Protein AF-A0A3B9BZ02-F1 (afdb_monomer)

pLDDT: mean 87.3, std 12.8, range [36.91, 96.56]

Structure (mmCIF, N/CA/C/O backbone):
data_AF-A0A3B9BZ02-F1
#
_entry.id   AF-A0A3B9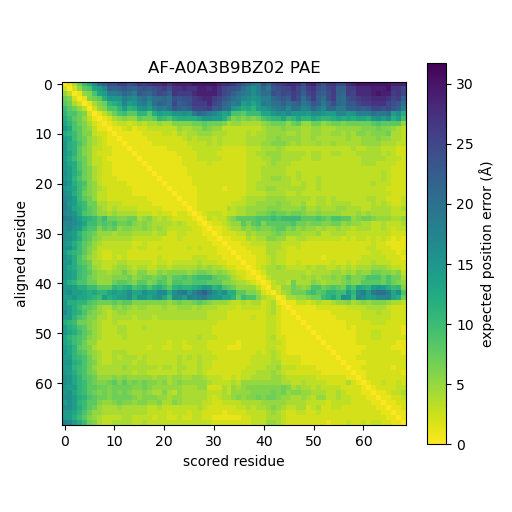BZ02-F1
#
loop_
_atom_site.group_PDB
_atom_site.id
_atom_site.type_symbol
_atom_site.label_atom_id
_atom_site.label_alt_id
_atom_site.label_comp_id
_atom_site.label_asym_id
_atom_site.label_entity_id
_atom_site.label_seq_id
_atom_site.pdbx_PDB_ins_code
_atom_site.Cartn_x
_atom_site.Cartn_y
_atom_site.Cartn_z
_atom_site.occupancy
_atom_site.B_iso_or_equiv
_atom_site.auth_seq_id
_atom_site.auth_comp_id
_atom_site.auth_asym_id
_atom_site.auth_atom_id
_atom_site.pdbx_PDB_model_num
ATOM 1 N N . MET A 1 1 ? 27.370 -1.875 -0.374 1.00 36.91 1 MET A N 1
ATOM 2 C CA . MET A 1 1 ? 26.151 -1.373 -1.045 1.00 36.91 1 MET A CA 1
ATOM 3 C C . MET A 1 1 ? 25.655 -0.176 -0.242 1.00 36.91 1 MET A C 1
ATOM 5 O O . MET A 1 1 ? 25.474 -0.316 0.959 1.00 36.91 1 MET A O 1
ATOM 9 N N . TRP A 1 2 ? 25.619 1.020 -0.833 1.00 45.19 2 TRP A N 1
ATOM 10 C CA . TRP A 1 2 ? 25.385 2.285 -0.123 1.00 45.19 2 TRP A CA 1
ATOM 11 C C . TRP A 1 2 ? 23.970 2.366 0.471 1.00 45.19 2 TRP A C 1
ATOM 13 O O . TRP A 1 2 ? 22.991 2.444 -0.265 1.00 45.19 2 TRP A O 1
ATOM 23 N N . PHE A 1 3 ? 23.860 2.416 1.799 1.00 51.56 3 PHE A N 1
ATOM 24 C CA . PHE A 1 3 ? 22.621 2.791 2.484 1.00 51.56 3 PHE A CA 1
ATOM 25 C C . PHE A 1 3 ? 22.429 4.307 2.369 1.00 51.56 3 PHE A C 1
ATOM 27 O O . PHE A 1 3 ? 22.840 5.077 3.238 1.00 51.56 3 PHE A O 1
ATOM 34 N N . ARG A 1 4 ? 21.839 4.760 1.261 1.00 55.78 4 ARG A N 1
ATOM 35 C CA . ARG A 1 4 ? 21.433 6.158 1.104 1.00 55.78 4 ARG A CA 1
ATOM 36 C C . ARG A 1 4 ? 20.229 6.387 2.022 1.00 55.78 4 A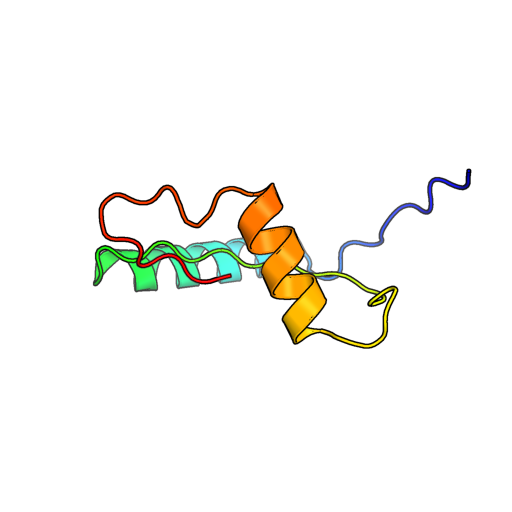RG A C 1
ATOM 38 O O . ARG A 1 4 ? 19.161 5.832 1.781 1.00 55.78 4 ARG A O 1
ATOM 45 N N . LYS A 1 5 ? 20.406 7.159 3.101 1.00 52.09 5 LYS A N 1
ATOM 46 C CA . LYS A 1 5 ? 19.290 7.597 3.957 1.00 52.09 5 LYS A CA 1
ATOM 47 C C . LYS A 1 5 ? 18.274 8.320 3.071 1.00 52.09 5 LYS A C 1
ATOM 49 O O . LYS A 1 5 ? 18.577 9.383 2.537 1.00 52.09 5 LYS A O 1
ATOM 54 N N . SER A 1 6 ? 17.099 7.721 2.900 1.00 62.75 6 SER A N 1
ATOM 55 C CA . SER A 1 6 ? 15.968 8.354 2.229 1.00 62.75 6 SER A CA 1
ATOM 56 C C . SER A 1 6 ? 15.547 9.562 3.052 1.00 62.75 6 SER A C 1
ATOM 58 O O . SER A 1 6 ? 15.082 9.406 4.182 1.00 62.75 6 SER A O 1
ATOM 60 N N . THR A 1 7 ? 15.710 10.765 2.508 1.00 73.50 7 THR A N 1
ATOM 61 C CA . THR A 1 7 ? 15.048 11.942 3.067 1.00 73.50 7 THR A CA 1
ATOM 62 C C . THR A 1 7 ? 13.541 11.685 2.992 1.00 73.50 7 THR A C 1
ATOM 64 O O . THR A 1 7 ? 13.063 11.270 1.933 1.00 73.50 7 THR A O 1
ATOM 67 N N . PRO A 1 8 ? 12.782 11.836 4.088 1.00 75.50 8 PRO A N 1
ATOM 68 C CA . PRO A 1 8 ? 11.338 11.660 4.029 1.00 75.50 8 PRO A CA 1
ATOM 69 C C . PRO A 1 8 ? 10.744 12.702 3.074 1.00 75.50 8 PRO A C 1
ATOM 71 O O . PRO A 1 8 ? 11.020 13.891 3.216 1.00 75.50 8 PRO A O 1
ATOM 74 N N . LEU A 1 9 ? 9.957 12.245 2.094 1.00 85.88 9 LEU A N 1
ATOM 75 C CA . LEU A 1 9 ? 9.318 13.117 1.096 1.00 85.88 9 LEU A CA 1
ATOM 76 C C . LEU A 1 9 ? 8.241 14.017 1.707 1.00 85.88 9 LEU A C 1
ATOM 78 O O . LEU A 1 9 ? 7.996 15.106 1.20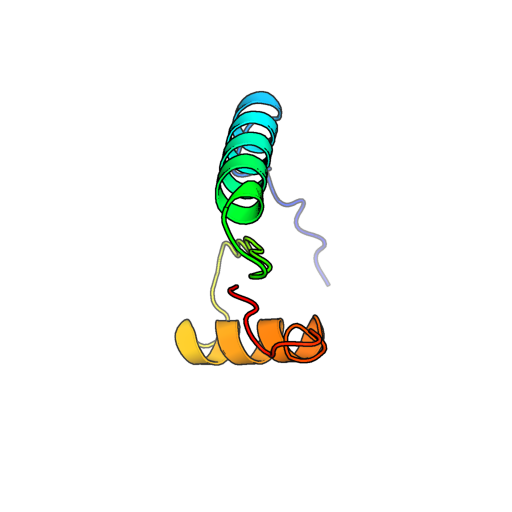4 1.00 85.88 9 L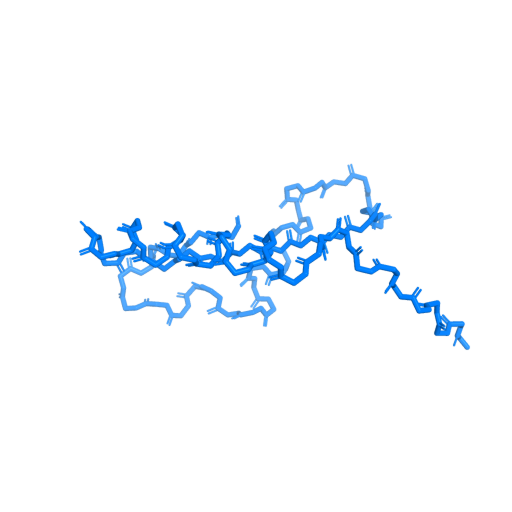EU A O 1
ATOM 82 N N . PHE A 1 10 ? 7.631 13.560 2.797 1.00 89.50 10 PHE A N 1
ATOM 83 C CA . PHE A 1 10 ? 6.598 14.274 3.529 1.00 89.50 10 PHE A CA 1
ATOM 84 C C . PHE A 1 10 ? 7.004 14.449 4.989 1.00 89.50 10 PHE A C 1
ATOM 86 O O . PHE A 1 10 ? 7.640 13.580 5.597 1.00 89.50 10 PHE A O 1
ATOM 93 N N . SER A 1 11 ? 6.587 15.565 5.573 1.00 93.38 11 SER A N 1
ATOM 94 C CA . SER A 1 11 ? 6.623 15.789 7.011 1.00 93.38 11 SER A CA 1
ATOM 95 C C . SER A 1 11 ? 5.684 14.826 7.747 1.00 93.38 11 SER A C 1
ATOM 97 O O . SER A 1 11 ? 4.777 14.215 7.177 1.00 93.38 11 SER A O 1
ATOM 99 N N . LYS A 1 12 ? 5.869 14.697 9.065 1.00 93.00 12 LYS A N 1
ATOM 100 C CA . LYS A 1 12 ? 5.010 13.832 9.889 1.00 93.00 12 LYS A CA 1
ATOM 101 C C . LYS A 1 12 ? 3.535 14.255 9.845 1.00 93.00 12 LYS A C 1
ATOM 103 O O . LYS A 1 12 ? 2.670 13.385 9.825 1.00 93.00 12 LYS A O 1
ATOM 108 N N . SER A 1 13 ? 3.252 15.558 9.811 1.00 95.38 13 SER A N 1
ATOM 109 C CA . SER A 1 13 ? 1.886 16.095 9.735 1.00 95.38 13 SER A CA 1
ATOM 110 C C . SER A 1 13 ? 1.223 15.806 8.387 1.00 95.38 13 SER A C 1
ATOM 112 O O . SER A 1 13 ? 0.039 15.471 8.342 1.00 95.38 13 SER A O 1
ATOM 114 N N . GLU A 1 14 ? 1.977 15.869 7.289 1.00 95.00 14 GLU A N 1
ATOM 115 C CA . GLU A 1 14 ? 1.482 15.490 5.960 1.00 95.00 14 GLU A CA 1
ATOM 116 C C . GLU A 1 14 ? 1.174 13.993 5.889 1.00 95.00 14 GLU A C 1
ATOM 118 O O . GLU A 1 14 ? 0.092 13.616 5.446 1.00 95.00 14 GLU A O 1
ATOM 123 N N . ILE A 1 15 ? 2.057 13.136 6.418 1.00 93.69 15 ILE A N 1
ATOM 124 C CA . ILE A 1 15 ? 1.812 11.685 6.489 1.00 93.69 15 ILE A CA 1
ATOM 125 C C . ILE A 1 15 ? 0.544 11.385 7.298 1.00 93.69 15 ILE A C 1
ATOM 127 O O . ILE A 1 15 ? -0.286 10.592 6.859 1.00 93.69 15 ILE A O 1
ATOM 131 N N . GLN A 1 16 ? 0.358 12.037 8.449 1.00 95.69 16 GLN A N 1
ATOM 132 C CA . GLN A 1 16 ? -0.857 11.885 9.256 1.00 95.69 16 GLN A CA 1
ATOM 133 C C . GLN A 1 16 ? -2.110 12.317 8.491 1.00 95.69 16 GLN A C 1
ATOM 135 O O . GLN A 1 16 ? -3.124 11.622 8.526 1.00 95.69 16 GLN A O 1
ATOM 140 N N . THR A 1 17 ? -2.032 13.434 7.767 1.00 96.56 17 THR A N 1
ATOM 141 C CA . THR A 1 17 ? -3.140 13.925 6.939 1.00 96.56 17 THR A CA 1
ATOM 142 C C . THR A 1 17 ? -3.496 12.913 5.852 1.00 96.56 17 THR A C 1
ATOM 144 O O . THR A 1 17 ? -4.668 12.580 5.680 1.00 96.56 17 THR A O 1
ATOM 147 N N . ILE A 1 18 ? -2.495 12.366 5.159 1.00 94.69 18 ILE A N 1
ATOM 148 C CA . ILE A 1 18 ? -2.681 11.334 4.133 1.00 94.69 18 ILE A CA 1
ATOM 149 C C . ILE A 1 18 ? -3.339 10.088 4.741 1.00 94.69 18 ILE A C 1
ATOM 151 O O . ILE A 1 18 ? -4.356 9.622 4.233 1.00 94.69 18 ILE A O 1
ATOM 155 N N . GLN A 1 19 ? -2.825 9.588 5.867 1.00 94.44 19 GLN A N 1
ATOM 156 C CA . GLN A 1 19 ? -3.381 8.419 6.559 1.00 94.44 19 GLN A CA 1
ATOM 157 C C . GLN A 1 19 ? -4.841 8.623 6.978 1.00 94.44 19 GLN A C 1
ATOM 159 O O . GLN A 1 19 ? -5.667 7.729 6.805 1.00 94.44 19 GLN A O 1
ATOM 164 N N . GLN A 1 20 ? -5.184 9.804 7.499 1.00 96.06 20 GLN A N 1
ATOM 165 C CA . GLN A 1 20 ? -6.560 10.132 7.874 1.00 96.06 20 GLN A CA 1
ATOM 166 C C . GLN A 1 20 ? -7.497 10.135 6.663 1.00 96.06 20 GLN A C 1
ATOM 168 O O . GLN A 1 20 ? -8.616 9.633 6.757 1.00 96.06 20 GLN A O 1
ATOM 173 N N . ARG A 1 21 ? -7.045 10.667 5.522 1.00 95.19 21 ARG A N 1
ATOM 174 C CA . ARG A 1 21 ? -7.831 10.702 4.279 1.00 95.19 21 ARG A CA 1
ATOM 175 C C . ARG A 1 21 ? -8.041 9.313 3.689 1.00 95.19 21 ARG A C 1
ATOM 177 O O . ARG A 1 21 ? -9.155 9.011 3.265 1.00 95.19 21 ARG A O 1
ATOM 184 N N . VAL A 1 22 ? -7.012 8.466 3.717 1.00 94.50 22 VAL A N 1
ATOM 185 C CA . VAL A 1 22 ? -7.123 7.058 3.312 1.00 94.50 22 VAL A CA 1
ATOM 186 C C . VAL A 1 22 ? -8.141 6.342 4.195 1.00 94.50 22 VAL A C 1
ATOM 188 O O . VAL A 1 22 ? -9.131 5.834 3.680 1.00 94.50 22 VAL A O 1
ATOM 191 N N . LYS A 1 23 ? -7.999 6.437 5.523 1.00 94.06 23 LYS A N 1
ATOM 192 C CA . LYS A 1 23 ? -8.928 5.814 6.477 1.00 94.06 23 LYS A CA 1
ATOM 193 C C . LYS A 1 23 ? -10.377 6.278 6.295 1.00 94.06 23 LYS A C 1
ATOM 195 O O . LYS A 1 23 ? -11.302 5.479 6.394 1.00 94.06 23 LYS A O 1
ATOM 200 N N . ALA A 1 24 ? -10.588 7.570 6.043 1.00 95.00 24 ALA A N 1
ATOM 201 C CA . ALA A 1 24 ? -11.921 8.109 5.778 1.00 95.00 24 ALA A CA 1
ATOM 202 C C . ALA A 1 24 ? -12.520 7.568 4.469 1.00 95.00 24 ALA A C 1
ATOM 204 O O . ALA A 1 24 ? -13.728 7.365 4.396 1.00 95.00 24 ALA A O 1
ATOM 205 N N . SER A 1 25 ? -11.684 7.315 3.459 1.00 91.62 25 SER A N 1
ATOM 206 C CA . SER A 1 25 ? -12.116 6.740 2.181 1.00 91.62 25 SER A CA 1
ATOM 207 C C . SER A 1 25 ? -12.471 5.260 2.331 1.00 91.62 25 SER A C 1
ATOM 209 O O . SER A 1 25 ? -13.517 4.836 1.851 1.00 91.62 25 SER A O 1
ATOM 211 N N . GLU A 1 26 ? -11.656 4.500 3.066 1.00 92.69 26 GLU A N 1
ATOM 212 C CA . GLU A 1 26 ? -11.910 3.089 3.386 1.00 92.69 26 GLU A CA 1
ATOM 213 C C . GLU A 1 26 ? -13.152 2.903 4.265 1.00 92.69 26 GLU A C 1
ATOM 215 O O . GLU A 1 26 ? -13.839 1.904 4.138 1.00 92.69 26 GLU A O 1
ATOM 220 N N . ALA A 1 27 ? -13.526 3.873 5.104 1.00 92.06 27 ALA A N 1
ATOM 221 C CA . ALA A 1 27 ? -14.732 3.762 5.932 1.00 92.06 27 ALA A CA 1
ATOM 222 C C . ALA A 1 27 ? -16.035 3.590 5.118 1.00 92.06 27 ALA A C 1
ATOM 224 O O . ALA A 1 27 ? -17.018 3.068 5.642 1.00 92.06 27 ALA A O 1
ATOM 225 N N . GLY A 1 28 ? -16.052 4.032 3.855 1.00 90.88 28 GLY A N 1
ATOM 226 C CA . GLY A 1 28 ? -17.198 3.904 2.951 1.00 90.88 28 GLY A CA 1
ATOM 227 C C . GLY A 1 28 ? -17.149 2.693 2.013 1.00 90.88 28 GLY A C 1
ATOM 228 O O . GLY A 1 28 ? -18.064 2.521 1.211 1.00 90.88 28 GLY A O 1
ATOM 229 N N . THR A 1 29 ? -16.097 1.872 2.062 1.00 91.50 29 THR A N 1
ATOM 230 C CA . THR A 1 29 ? -15.886 0.752 1.133 1.00 91.50 29 THR A CA 1
ATOM 231 C C . THR A 1 29 ? -15.280 -0.455 1.849 1.00 91.50 29 THR A C 1
ATOM 233 O O . THR A 1 29 ? -14.713 -0.346 2.922 1.00 91.50 29 THR A O 1
ATOM 236 N N . SER A 1 30 ? -15.392 -1.645 1.263 1.00 90.50 30 SER A N 1
ATOM 237 C CA . SER A 1 30 ? -14.620 -2.807 1.735 1.00 90.50 30 SER A CA 1
ATOM 238 C C . SER A 1 30 ? -13.227 -2.879 1.102 1.00 90.50 30 SER A C 1
ATOM 240 O O . SER A 1 30 ? -12.532 -3.875 1.285 1.00 90.50 30 SER A O 1
ATOM 242 N N . GLY A 1 31 ? -12.870 -1.893 0.273 1.00 91.44 31 GLY A N 1
ATOM 243 C CA . GLY A 1 31 ? -11.576 -1.808 -0.396 1.00 91.44 31 GLY A CA 1
ATOM 244 C C . GLY A 1 31 ? -10.460 -1.411 0.560 1.00 91.44 31 GLY A C 1
ATOM 245 O O . GLY A 1 31 ? -10.672 -0.608 1.463 1.00 91.44 31 GLY A O 1
ATOM 246 N N . GLU A 1 32 ? -9.274 -1.959 0.313 1.00 92.94 32 GLU A N 1
ATOM 247 C CA . GLU A 1 32 ? -8.051 -1.650 1.056 1.00 92.94 32 GLU A CA 1
ATOM 248 C C . GLU A 1 32 ? -7.143 -0.781 0.180 1.00 92.94 32 GLU A C 1
ATOM 250 O O . GLU A 1 32 ? -6.826 -1.150 -0.952 1.00 92.94 32 GLU A O 1
ATOM 255 N N . ILE A 1 33 ? -6.724 0.378 0.679 1.00 93.75 33 ILE A N 1
ATOM 256 C CA . ILE A 1 33 ? -5.915 1.349 -0.058 1.00 93.75 33 ILE A CA 1
ATOM 257 C C . ILE A 1 33 ? -4.545 1.462 0.608 1.00 93.75 33 ILE A C 1
ATOM 259 O O . ILE A 1 33 ? -4.417 1.750 1.799 1.00 93.75 33 ILE A O 1
ATOM 263 N N . ARG A 1 34 ? -3.486 1.312 -0.185 1.00 93.88 34 ARG A N 1
ATOM 264 C CA . ARG A 1 34 ? -2.103 1.507 0.252 1.00 93.88 34 ARG A CA 1
ATOM 265 C C . ARG A 1 34 ? -1.418 2.525 -0.640 1.00 93.88 34 ARG A C 1
ATOM 267 O O . ARG A 1 34 ? -1.674 2.568 -1.827 1.00 93.88 34 ARG A O 1
ATOM 274 N N . ILE A 1 35 ? -0.531 3.330 -0.062 1.00 92.69 35 ILE A N 1
ATOM 275 C CA . ILE A 1 35 ? 0.273 4.301 -0.810 1.00 92.69 35 ILE A CA 1
ATOM 276 C C . ILE A 1 35 ? 1.733 3.869 -0.726 1.00 92.69 35 ILE A C 1
ATOM 278 O O . ILE A 1 35 ? 2.272 3.705 0.373 1.00 92.69 35 ILE A O 1
ATOM 282 N N . TYR A 1 36 ? 2.371 3.699 -1.882 1.00 91.69 36 TYR A N 1
ATOM 283 C CA . TYR A 1 36 ? 3.796 3.407 -2.004 1.00 91.69 36 TYR A CA 1
ATOM 284 C C . TYR A 1 36 ? 4.502 4.514 -2.780 1.00 91.69 36 TYR A C 1
ATOM 286 O O . TYR A 1 36 ? 3.990 5.009 -3.781 1.00 91.69 36 TYR A O 1
ATOM 294 N N . ILE A 1 37 ? 5.679 4.921 -2.302 1.00 88.94 37 ILE A N 1
ATOM 295 C CA . ILE A 1 37 ? 6.437 6.017 -2.901 1.00 88.94 37 ILE A CA 1
ATOM 296 C C . ILE A 1 37 ? 7.896 5.604 -3.042 1.00 88.94 37 ILE A C 1
ATOM 298 O O . ILE A 1 37 ? 8.547 5.211 -2.075 1.00 88.94 37 ILE A O 1
ATOM 302 N N . GLU A 1 38 ? 8.404 5.738 -4.260 1.00 86.56 38 GLU A N 1
ATOM 303 C CA . GLU A 1 38 ? 9.759 5.397 -4.680 1.00 86.56 38 GLU A CA 1
ATOM 304 C C . GLU A 1 38 ? 10.347 6.603 -5.423 1.00 86.56 38 GLU A C 1
ATOM 306 O O . GLU A 1 38 ? 9.701 7.174 -6.297 1.00 86.56 38 GLU A O 1
ATOM 311 N N . MET A 1 39 ? 11.568 7.022 -5.069 1.00 82.75 39 MET A N 1
ATOM 312 C CA . MET A 1 39 ? 12.207 8.192 -5.698 1.00 82.75 39 MET A CA 1
ATOM 313 C C . MET A 1 39 ? 12.682 7.927 -7.133 1.00 82.75 39 MET A C 1
ATOM 315 O O . MET A 1 39 ? 12.809 8.861 -7.921 1.00 82.75 39 MET A O 1
ATOM 319 N N . HIS A 1 40 ? 13.003 6.674 -7.458 1.00 81.31 40 HIS A N 1
ATOM 320 C CA . HIS A 1 40 ? 13.595 6.291 -8.736 1.00 81.31 40 HIS A CA 1
ATOM 321 C C . HIS A 1 40 ? 13.071 4.928 -9.161 1.00 81.31 40 HIS A C 1
ATOM 323 O O . HIS A 1 40 ? 13.442 3.948 -8.531 1.00 81.31 40 HIS A O 1
ATOM 329 N N . CYS A 1 41 ? 12.288 4.867 -10.239 1.00 82.75 41 CYS A N 1
ATOM 330 C CA . CYS A 1 41 ? 11.848 3.602 -10.821 1.00 82.75 41 CYS A CA 1
ATOM 331 C C . CYS A 1 41 ? 13.008 2.926 -11.568 1.00 82.75 41 CYS A C 1
ATOM 333 O O . CYS A 1 41 ? 13.461 3.439 -12.593 1.00 82.75 41 CYS A O 1
ATOM 335 N N . ILE A 1 42 ? 13.469 1.774 -11.067 1.00 72.94 42 ILE A N 1
ATOM 336 C CA . ILE A 1 42 ? 14.664 1.061 -11.571 1.00 72.94 42 ILE A CA 1
ATOM 337 C C . ILE A 1 42 ? 14.569 0.738 -13.073 1.00 72.94 42 ILE A C 1
ATOM 339 O O . ILE A 1 42 ? 15.574 0.790 -13.778 1.00 72.94 42 ILE A O 1
ATOM 343 N N . TRP A 1 43 ? 13.366 0.438 -13.571 1.00 72.25 43 TRP A N 1
ATOM 344 C CA . TRP A 1 43 ? 13.149 -0.067 -14.932 1.00 7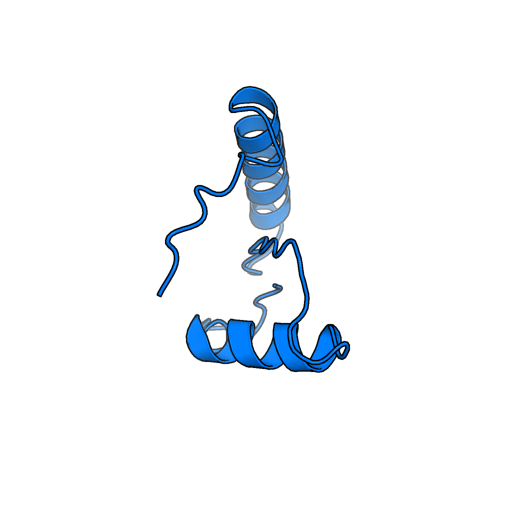2.25 43 TRP A CA 1
ATOM 345 C C . TRP A 1 43 ? 12.457 0.926 -15.874 1.00 72.25 43 TRP A C 1
ATOM 347 O O . TRP A 1 43 ? 12.100 0.542 -16.980 1.00 72.25 43 TRP A O 1
ATOM 357 N N . MET A 1 44 ? 12.230 2.174 -15.440 1.00 75.94 44 MET A N 1
ATOM 358 C CA . MET A 1 44 ? 11.417 3.185 -16.149 1.00 75.94 44 MET A CA 1
ATOM 359 C C . MET A 1 44 ? 10.004 2.726 -16.565 1.00 75.94 44 MET A C 1
ATOM 361 O O . MET A 1 44 ? 9.359 3.385 -17.372 1.00 75.94 44 MET A O 1
ATOM 365 N N . GLU A 1 45 ? 9.492 1.647 -15.968 1.00 90.06 45 GLU A N 1
ATOM 366 C CA . GLU A 1 45 ? 8.169 1.071 -16.234 1.00 90.06 45 GLU A CA 1
ATOM 367 C C . GLU A 1 45 ? 7.331 1.090 -14.940 1.00 90.06 45 GLU A C 1
ATOM 369 O O . GLU A 1 45 ? 7.262 0.082 -14.225 1.00 90.06 45 GLU A O 1
ATOM 374 N N . PRO A 1 46 ? 6.702 2.231 -14.584 1.00 89.94 46 PRO A N 1
ATOM 375 C CA . PRO A 1 46 ? 6.053 2.408 -13.284 1.00 89.94 46 PRO A CA 1
ATOM 376 C C . PRO A 1 46 ? 4.913 1.422 -13.030 1.00 89.94 46 PRO A C 1
ATOM 378 O O . PRO A 1 46 ? 4.754 0.946 -11.911 1.00 89.94 46 PRO A O 1
ATOM 381 N N . VAL A 1 47 ? 4.146 1.071 -14.067 1.00 92.00 47 VAL A N 1
ATOM 382 C CA . VAL A 1 47 ? 3.012 0.137 -13.950 1.00 92.00 47 VAL A CA 1
ATOM 383 C C . VAL A 1 47 ? 3.499 -1.272 -13.626 1.00 92.00 47 VAL A C 1
ATOM 385 O O . VAL A 1 47 ? 2.960 -1.930 -12.737 1.00 92.00 47 VAL A O 1
ATOM 388 N N . ARG A 1 48 ? 4.561 -1.727 -14.300 1.00 91.94 48 ARG A N 1
ATOM 389 C CA . ARG A 1 48 ? 5.177 -3.024 -14.007 1.00 91.94 48 ARG A CA 1
ATOM 390 C C . ARG A 1 48 ? 5.762 -3.040 -12.598 1.00 91.94 48 ARG A C 1
ATOM 392 O O . ARG A 1 48 ? 5.546 -4.003 -11.867 1.00 91.94 48 ARG A O 1
ATOM 399 N N . ARG A 1 49 ? 6.437 -1.959 -12.198 1.00 92.62 49 ARG A N 1
ATOM 400 C CA . ARG A 1 49 ? 6.983 -1.825 -10.844 1.00 92.62 49 ARG A CA 1
ATOM 401 C C . ARG A 1 49 ? 5.883 -1.857 -9.782 1.00 92.62 49 ARG A C 1
ATOM 403 O O . ARG A 1 49 ? 6.027 -2.557 -8.786 1.00 92.62 49 ARG A O 1
ATOM 410 N N . ALA A 1 50 ? 4.769 -1.165 -10.013 1.00 92.81 50 ALA A N 1
ATOM 411 C CA . ALA A 1 50 ? 3.611 -1.205 -9.128 1.00 92.81 50 ALA A CA 1
ATOM 412 C C . ALA A 1 50 ? 3.034 -2.625 -9.016 1.00 92.81 50 ALA A C 1
ATOM 414 O O . ALA A 1 50 ? 2.753 -3.072 -7.909 1.00 92.81 50 ALA A O 1
ATOM 415 N N . ALA A 1 51 ? 2.933 -3.372 -10.123 1.00 93.69 51 ALA A N 1
ATOM 416 C CA . ALA A 1 51 ? 2.474 -4.763 -10.104 1.00 93.69 51 ALA A CA 1
ATOM 417 C C . ALA A 1 51 ? 3.411 -5.694 -9.306 1.00 93.69 51 ALA A C 1
ATOM 419 O O . ALA A 1 51 ? 2.935 -6.545 -8.554 1.00 93.69 51 ALA A O 1
ATOM 420 N N . GLU A 1 52 ? 4.730 -5.513 -9.424 1.00 93.12 52 GLU A N 1
ATOM 421 C CA . GLU A 1 52 ? 5.725 -6.243 -8.62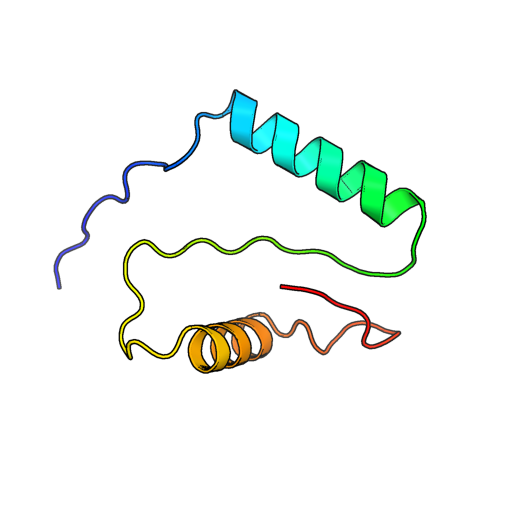4 1.00 93.12 52 GLU A CA 1
ATOM 422 C C . GLU A 1 52 ? 5.554 -5.953 -7.128 1.00 93.12 52 GLU A C 1
ATOM 424 O O . GLU A 1 52 ? 5.397 -6.885 -6.341 1.00 93.12 52 GLU A O 1
ATOM 429 N N . ILE A 1 53 ? 5.485 -4.674 -6.736 1.00 93.75 53 ILE A N 1
ATOM 430 C CA . ILE A 1 53 ? 5.267 -4.280 -5.335 1.00 93.75 53 ILE A CA 1
ATOM 431 C C . ILE A 1 53 ? 3.918 -4.796 -4.816 1.00 93.75 53 ILE A C 1
ATOM 433 O O . ILE A 1 53 ? 3.836 -5.288 -3.692 1.00 93.75 53 ILE A O 1
ATOM 437 N N . PHE A 1 54 ? 2.860 -4.740 -5.628 1.00 95.38 54 PHE A N 1
ATOM 438 C CA . PHE A 1 54 ? 1.540 -5.265 -5.274 1.00 95.38 54 PHE A CA 1
ATOM 439 C C . PHE A 1 54 ? 1.605 -6.762 -4.947 1.00 95.38 54 PHE A C 1
ATOM 441 O O . PHE A 1 54 ? 0.991 -7.227 -3.980 1.00 95.38 54 PHE A O 1
ATOM 448 N N . HIS A 1 55 ? 2.381 -7.517 -5.731 1.00 94.44 55 HIS A N 1
ATOM 449 C CA . HIS A 1 55 ? 2.606 -8.938 -5.508 1.00 94.44 55 HIS A CA 1
ATOM 450 C C . HIS A 1 55 ? 3.477 -9.203 -4.270 1.00 94.44 55 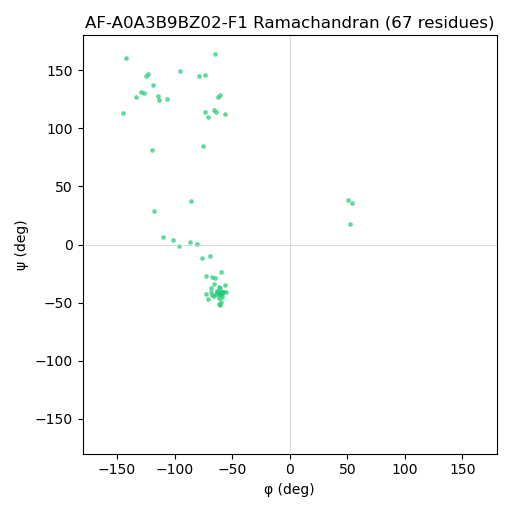HIS A C 1
ATOM 452 O O . HIS A 1 55 ? 3.096 -10.013 -3.425 1.00 94.44 55 HIS A O 1
ATOM 458 N N . GLU A 1 56 ? 4.596 -8.490 -4.115 1.00 93.88 56 GLU A N 1
ATOM 459 C CA . GLU A 1 56 ? 5.504 -8.600 -2.961 1.00 93.88 56 GLU A CA 1
ATOM 460 C C . GLU A 1 56 ? 4.784 -8.316 -1.635 1.00 93.88 56 GLU A C 1
ATOM 462 O O . GLU A 1 56 ? 4.968 -9.030 -0.647 1.00 93.88 56 GLU A O 1
ATOM 467 N N . LEU A 1 57 ? 3.909 -7.307 -1.624 1.00 94.81 57 LEU A N 1
ATOM 468 C CA . LEU A 1 57 ? 3.094 -6.931 -0.469 1.00 94.81 57 LEU A CA 1
ATOM 469 C C . LEU A 1 57 ? 1.848 -7.807 -0.289 1.00 94.81 57 LEU A C 1
ATOM 471 O O . LEU A 1 57 ? 1.088 -7.579 0.653 1.00 94.81 57 LEU A O 1
ATOM 475 N N . LYS A 1 58 ? 1.637 -8.802 -1.162 1.00 94.88 58 LYS A N 1
ATOM 476 C CA . LYS A 1 58 ? 0.488 -9.718 -1.154 1.00 94.88 58 LYS A CA 1
ATOM 477 C C . LYS A 1 58 ? -0.858 -8.996 -1.163 1.00 94.88 58 LYS A C 1
ATOM 479 O O . LYS A 1 58 ? -1.820 -9.473 -0.573 1.00 94.88 58 LYS A O 1
ATOM 484 N N . MET A 1 59 ? -0.970 -7.872 -1.863 1.00 94.69 59 MET A N 1
ATOM 485 C CA . MET A 1 59 ? -2.210 -7.086 -1.880 1.00 94.69 59 MET A CA 1
ATOM 486 C C . MET A 1 59 ? -3.363 -7.777 -2.621 1.00 94.69 59 MET A C 1
ATOM 488 O O . MET A 1 59 ? -4.514 -7.386 -2.494 1.00 94.69 59 MET A O 1
ATOM 492 N N . PHE A 1 60 ? -3.092 -8.875 -3.327 1.00 91.62 60 PHE A N 1
ATOM 493 C CA . PHE A 1 60 ? -4.126 -9.755 -3.875 1.00 91.62 60 PHE A CA 1
ATOM 494 C C . PHE A 1 60 ? -4.790 -10.661 -2.817 1.00 91.62 60 PHE A C 1
ATOM 496 O O . PHE A 1 60 ? -5.807 -11.285 -3.114 1.00 91.62 60 PHE A O 1
ATOM 503 N N . HIS A 1 61 ? -4.238 -10.750 -1.599 1.00 92.62 61 HIS A N 1
ATOM 504 C CA . HIS A 1 61 ? -4.764 -11.554 -0.487 1.00 92.62 61 HIS A CA 1
ATOM 505 C C . HIS A 1 61 ? -5.824 -10.817 0.350 1.00 92.62 61 HIS A C 1
ATOM 507 O O . HIS A 1 61 ? -5.892 -10.991 1.565 1.00 92.62 61 HIS A O 1
ATOM 513 N N . THR A 1 62 ? -6.685 -10.027 -0.285 1.00 90.06 62 THR A N 1
ATOM 514 C CA . THR A 1 62 ? -7.883 -9.486 0.370 1.00 90.06 62 THR A CA 1
ATOM 515 C C . THR A 1 62 ? -9.084 -10.374 0.068 1.00 90.06 62 THR A C 1
ATOM 517 O O . THR A 1 62 ? -9.156 -10.999 -0.994 1.00 90.06 62 THR A O 1
ATOM 520 N N . VAL A 1 63 ? -10.043 -10.449 0.997 1.00 88.94 63 VAL A N 1
ATOM 521 C CA . VAL A 1 63 ? -11.223 -11.331 0.868 1.00 88.94 63 VAL A CA 1
ATOM 522 C C . VAL A 1 63 ? -11.975 -11.062 -0.439 1.00 88.94 63 VAL A C 1
ATOM 524 O O . VAL A 1 63 ? -12.366 -11.994 -1.138 1.00 88.94 63 VAL A O 1
ATOM 527 N N . ASN A 1 64 ? -12.100 -9.783 -0.799 1.00 91.56 64 ASN A N 1
ATOM 528 C CA . ASN A 1 64 ? -12.859 -9.324 -1.959 1.00 91.56 64 ASN A CA 1
ATOM 529 C C . ASN A 1 64 ? -11.980 -8.982 -3.176 1.00 91.56 64 ASN A C 1
ATOM 531 O O . ASN A 1 64 ? -12.510 -8.511 -4.179 1.00 91.56 64 ASN A O 1
ATOM 535 N N . ARG A 1 65 ? -10.654 -9.198 -3.112 1.00 91.56 65 ARG A N 1
ATOM 536 C CA . ARG A 1 65 ? -9.687 -8.861 -4.182 1.00 91.56 65 ARG A CA 1
ATOM 537 C C . ARG A 1 65 ? -9.804 -7.419 -4.691 1.00 91.56 65 ARG A C 1
ATOM 539 O O . ARG A 1 65 ? -9.685 -7.148 -5.881 1.00 91.56 65 ARG A O 1
ATOM 546 N N . ASN A 1 66 ? -10.053 -6.496 -3.776 1.00 92.62 66 ASN A N 1
ATOM 547 C CA . ASN A 1 66 ? -10.372 -5.092 -4.030 1.00 92.62 66 ASN A CA 1
ATOM 548 C C . ASN A 1 66 ? -9.317 -4.140 -3.439 1.00 92.62 66 ASN A C 1
ATOM 550 O O . ASN A 1 66 ? -9.644 -3.016 -3.058 1.00 92.62 66 ASN A O 1
ATOM 554 N N . ALA A 1 67 ? -8.068 -4.601 -3.329 1.00 94.25 67 ALA A N 1
ATOM 555 C CA . ALA A 1 67 ? -6.969 -3.760 -2.876 1.00 94.25 67 ALA A CA 1
ATOM 556 C C . ALA A 1 67 ? -6.458 -2.849 -3.998 1.00 94.25 67 ALA A C 1
ATOM 558 O O . ALA A 1 67 ? -6.387 -3.258 -5.159 1.00 94.25 67 ALA A O 1
ATOM 559 N N . VAL A 1 68 ? -6.038 -1.642 -3.627 1.00 94.81 68 VAL A N 1
ATOM 560 C CA . VAL A 1 68 ? -5.453 -0.632 -4.515 1.00 94.81 68 VAL A CA 1
ATOM 561 C C . VAL A 1 68 ? -4.113 -0.183 -3.934 1.00 94.81 68 VAL A C 1
ATOM 563 O O . VAL A 1 68 ? -4.036 0.131 -2.745 1.00 94.81 68 VAL A O 1
ATOM 566 N N . LEU A 1 69 ? -3.071 -0.172 -4.770 1.00 92.94 69 LEU A N 1
ATOM 567 C CA . LEU A 1 69 ? -1.720 0.310 -4.458 1.00 92.94 69 LEU A CA 1
ATOM 568 C C . LEU A 1 69 ? -1.392 1.566 -5.267 1.00 92.94 69 LEU A C 1
ATOM 570 O O . LEU A 1 69 ? -1.778 1.582 -6.458 1.00 92.94 69 LEU A O 1
#

Sequence (69 aa):
MWFRKSTPLFSKSEIQTIQQRVKASEAGTSGEIRIYIEMHCIWMEPVRRAAEIFHELKMFHTVNRNA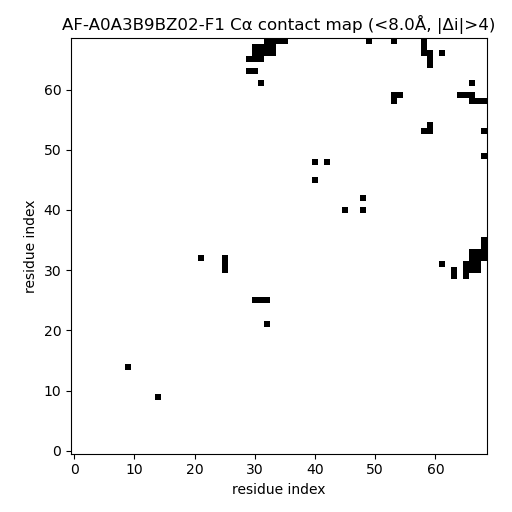VL

Radius of gyration: 14.38 Å; Cα contacts (8 Å, |Δi|>4): 38; chains: 1; bounding box: 43×28×26 Å

N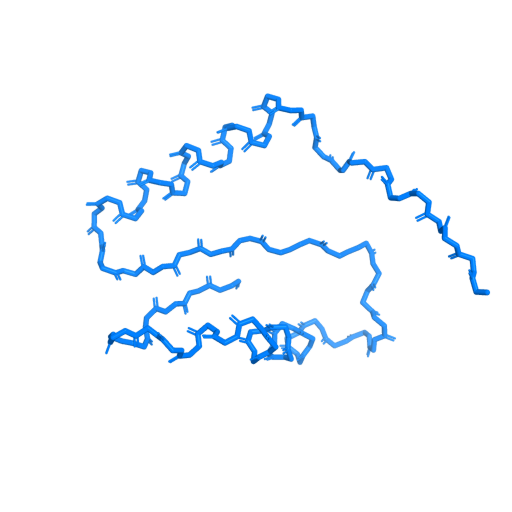earest PDB structures (foldseek):
  7tbr-assembly1_A  TM=8.235E-01  e=5.356E+00  Rhodothermus marinus SG0.5JP17-172
  6rrv-assembly1_A  TM=2.940E-01  e=5.742E+00  Saccharomyces cerevisiae
  3qbz-assembly1_A  TM=2.712E-01  e=7.584E+00  Saccharomyces cerevisiae

Foldseek 3Di:
DDPDPDDPPDDPVVVVVVVVVQVVVCVVDVEAEDDDDDPDDPVPPVVVVLVVVCVVVVVCPRPVSRYYD

Secondary structure (DSSP, 8-state):
--------SS-HHHHHHHHHHHHHHHTTSS-EE-----SS-TTS-HHHHHHHHHHHTTTT-STTS-EE-

Mean predicted aligned error: 5.91 Å

Solvent-accessible surface area (backbone atoms only — not comparable to full-atom values): 4538 Å² total; per-residue (Å²): 133,86,84,73,80,76,75,72,92,59,55,73,68,53,50,51,50,51,53,53,52,50,53,61,56,34,74,78,46,95,44,48,81,50,88,82,88,76,99,68,68,92,80,79,45,66,68,63,51,49,53,52,51,38,55,77,69,46,45,70,78,42,98,80,59,48,50,45,110